Protein AF-T0SJV0-F1 (afdb_monomer_lite)

Sequence (95 aa):
MKTQTDSILSRVWETIKAPFLAFDKKVDGALVFFFKNYGKTRFMIAMSKKVQYLGIEKLWDKGPKAFIYFFLFYLIRDTILYIVIPILFAKATTS

Foldseek 3Di:
DPPPVVVVVVVVCVVVVVVVVVVCVVVVVQVVVCVVVVNDGPLLVVVVVVCVVQNPVVVCVVCVPSSVVNVVSVVVSCCCVPPVVVVVVVVVVVD

pLDDT: mean 81.68, std 8.72, range [52.16, 92.5]

Radius of gyration: 18.98 Å; chains: 1; bounding box: 55×27×42 Å

Secondary structure (DSSP, 8-state):
--TTHHHHHHHHHHHHHHHHHHHHHHTTTHHHHHHHTTS--HHHHHHHHHHHHHHHHHHHHH-HHHHHHHHHHHHHHHHIIIIIHHHHHHHHH--

Structure (mmCIF, N/CA/C/O backbone):
data_AF-T0SJV0-F1
#
_entry.id   AF-T0SJV0-F1
#
loop_
_atom_site.group_PDB
_atom_site.id
_atom_site.type_symbol
_atom_site.label_atom_id
_atom_site.label_alt_id
_atom_site.label_comp_id
_atom_site.label_asym_id
_atom_site.label_entity_id
_atom_site.label_seq_id
_atom_site.pdbx_PDB_ins_code
_atom_site.Cartn_x
_atom_site.Cartn_y
_atom_site.Cartn_z
_atom_site.occupancy
_atom_site.B_iso_or_equiv
_atom_site.auth_seq_id
_atom_site.auth_comp_id
_atom_site.auth_asym_id
_atom_site.auth_atom_id
_atom_site.pdbx_PDB_model_num
ATOM 1 N N . MET A 1 1 ? 33.336 -1.145 -23.745 1.00 52.16 1 MET A N 1
ATOM 2 C CA . MET A 1 1 ? 32.440 -0.055 -24.194 1.00 52.16 1 MET A CA 1
ATOM 3 C C . MET A 1 1 ? 31.142 -0.024 -23.357 1.00 52.16 1 MET A C 1
ATOM 5 O O . MET A 1 1 ? 30.060 -0.037 -23.917 1.00 52.16 1 MET A O 1
ATOM 9 N N . LYS A 1 2 ? 31.236 -0.025 -22.010 1.00 55.28 2 LYS A N 1
ATOM 10 C CA . LYS A 1 2 ? 30.086 -0.028 -21.062 1.00 55.28 2 LYS A CA 1
ATOM 11 C C . LYS A 1 2 ? 29.943 1.281 -20.261 1.00 55.28 2 LYS A C 1
ATOM 13 O O . LYS A 1 2 ? 28.916 1.528 -19.655 1.00 55.28 2 LYS A O 1
ATOM 18 N N . THR A 1 3 ? 30.947 2.152 -20.307 1.00 61.31 3 THR A N 1
ATOM 19 C CA . THR A 1 3 ? 31.092 3.318 -19.422 1.00 61.31 3 THR A CA 1
ATOM 20 C C . THR A 1 3 ? 30.178 4.505 -19.746 1.00 61.31 3 THR A C 1
ATOM 22 O O . THR A 1 3 ? 29.963 5.350 -18.884 1.00 61.31 3 THR A O 1
ATOM 25 N N . GLN A 1 4 ? 29.621 4.599 -20.958 1.00 59.88 4 GLN A N 1
ATOM 26 C CA . GLN A 1 4 ? 28.796 5.750 -21.352 1.00 59.88 4 GLN A CA 1
ATOM 27 C C . GLN A 1 4 ? 27.316 5.580 -20.966 1.00 59.88 4 GLN A C 1
ATOM 29 O O . GLN A 1 4 ? 26.701 6.532 -20.485 1.00 59.88 4 GLN A O 1
ATOM 34 N N . THR A 1 5 ? 26.765 4.369 -21.093 1.00 60.59 5 THR A N 1
ATOM 35 C CA . THR A 1 5 ? 25.359 4.056 -20.777 1.00 60.59 5 THR A CA 1
ATOM 36 C C . THR A 1 5 ? 25.065 4.168 -19.275 1.00 60.59 5 THR A C 1
ATOM 38 O O . THR A 1 5 ? 24.049 4.751 -18.894 1.00 60.59 5 THR A O 1
ATOM 41 N N . ASP A 1 6 ? 25.998 3.739 -18.418 1.00 61.62 6 ASP A N 1
ATOM 42 C CA . ASP A 1 6 ? 25.886 3.854 -16.953 1.00 61.62 6 ASP A CA 1
ATOM 43 C C . ASP A 1 6 ? 25.855 5.326 -16.479 1.00 61.62 6 ASP A C 1
ATOM 45 O O . ASP A 1 6 ? 25.203 5.676 -15.488 1.00 61.62 6 ASP A O 1
ATOM 49 N N . SER A 1 7 ? 26.506 6.228 -17.226 1.00 66.12 7 SER A N 1
ATOM 50 C CA . SER A 1 7 ? 26.546 7.668 -16.920 1.00 66.12 7 SER A CA 1
ATOM 51 C C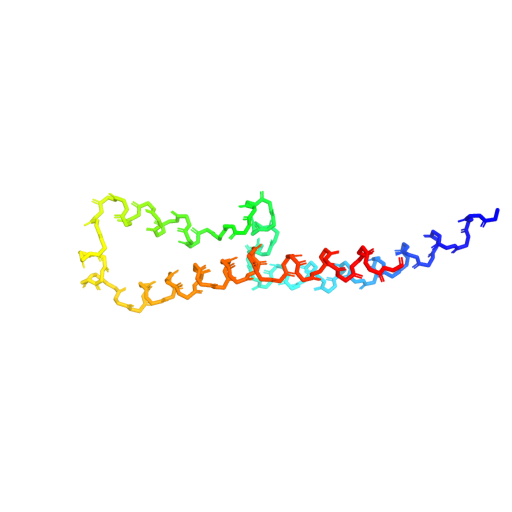 . SER A 1 7 ? 25.231 8.394 -17.231 1.00 66.12 7 SER A C 1
ATOM 53 O O . SER A 1 7 ? 24.875 9.361 -16.560 1.00 66.12 7 SER A O 1
ATOM 55 N N . ILE A 1 8 ? 24.482 7.924 -18.232 1.00 72.00 8 ILE A N 1
ATOM 56 C CA . ILE A 1 8 ? 23.196 8.516 -18.619 1.00 72.00 8 ILE A CA 1
ATOM 57 C C . ILE A 1 8 ? 22.109 8.034 -17.655 1.00 72.00 8 ILE A C 1
ATOM 59 O O . ILE A 1 8 ? 21.332 8.846 -17.154 1.00 72.00 8 ILE A O 1
ATOM 63 N N . LEU A 1 9 ? 22.103 6.739 -17.320 1.00 72.12 9 LEU A N 1
ATOM 64 C CA . LEU A 1 9 ? 21.156 6.152 -16.368 1.00 72.12 9 LEU A CA 1
ATOM 65 C C . LEU A 1 9 ? 21.263 6.783 -14.975 1.00 72.12 9 LEU A C 1
ATOM 67 O O . LEU A 1 9 ? 20.243 7.115 -14.378 1.00 72.12 9 LEU A O 1
ATOM 71 N N . SER A 1 10 ? 22.481 7.007 -14.476 1.00 72.94 10 SER A N 1
ATOM 72 C CA . SER A 1 10 ? 22.701 7.651 -13.172 1.00 72.94 10 SER A CA 1
ATOM 73 C C . SER A 1 10 ? 22.247 9.114 -13.147 1.00 72.94 10 SER A C 1
ATOM 75 O O . SER A 1 10 ? 21.627 9.544 -12.178 1.00 72.94 10 SER A O 1
ATOM 77 N N . ARG A 1 11 ? 22.467 9.877 -14.224 1.00 75.12 11 ARG A N 1
ATOM 78 C CA . ARG A 1 11 ? 21.986 11.267 -14.335 1.00 75.12 11 ARG A CA 1
ATOM 79 C C . ARG A 1 11 ? 20.465 11.354 -14.409 1.00 75.12 11 ARG A C 1
ATOM 81 O O . ARG A 1 11 ? 19.861 12.200 -13.750 1.00 75.12 11 ARG A O 1
ATOM 88 N N . VAL A 1 12 ? 19.842 10.468 -15.183 1.00 78.25 12 VAL A N 1
ATOM 89 C CA . VAL A 1 12 ? 18.381 10.361 -15.266 1.00 78.25 12 VAL A CA 1
ATOM 90 C C . VAL A 1 12 ? 17.804 9.947 -13.910 1.00 78.25 12 VAL A C 1
ATOM 92 O O . VAL A 1 12 ? 16.848 10.564 -13.446 1.00 78.25 12 VAL A O 1
ATOM 95 N N . TRP A 1 13 ? 18.422 8.980 -13.227 1.00 73.50 13 TRP A N 1
ATOM 96 C CA . TRP A 1 13 ? 18.009 8.548 -11.892 1.00 73.50 13 TRP A CA 1
ATOM 97 C C . TRP A 1 13 ? 18.074 9.680 -10.867 1.00 73.50 13 TRP A C 1
ATOM 99 O O . TRP A 1 13 ? 17.079 9.934 -10.197 1.00 73.50 13 TRP A O 1
ATOM 109 N N . GLU A 1 14 ? 19.186 10.413 -10.776 1.00 78.75 14 GLU A N 1
ATOM 110 C CA . GLU A 1 14 ? 19.308 11.536 -9.834 1.00 78.75 14 GLU A CA 1
ATOM 111 C C . GLU A 1 14 ? 18.317 12.673 -10.149 1.00 78.75 14 GLU A C 1
ATOM 113 O O . GLU A 1 14 ? 17.773 13.292 -9.233 1.00 78.75 14 GLU A O 1
ATOM 118 N N . THR A 1 15 ? 17.981 12.880 -11.427 1.00 79.94 15 THR A N 1
ATOM 119 C CA . THR A 1 15 ? 16.974 13.872 -11.844 1.00 79.94 15 THR A CA 1
ATOM 120 C C . THR A 1 15 ? 15.547 13.446 -11.484 1.00 79.94 15 THR A C 1
ATOM 122 O O . THR A 1 15 ? 14.738 14.285 -11.098 1.00 79.94 15 THR A O 1
ATOM 125 N N . ILE A 1 16 ? 15.223 12.152 -11.574 1.00 80.56 16 ILE A N 1
ATOM 126 C CA . ILE A 1 16 ? 13.889 11.604 -11.256 1.00 80.56 16 ILE A CA 1
ATOM 127 C C . ILE A 1 16 ? 13.717 11.368 -9.748 1.00 80.56 16 ILE A C 1
ATOM 129 O O . ILE A 1 16 ? 12.614 11.476 -9.209 1.00 80.56 16 ILE A O 1
ATOM 133 N N . LYS A 1 17 ? 14.803 11.091 -9.030 1.00 79.81 17 LYS A N 1
ATOM 134 C CA . LYS A 1 17 ? 14.795 10.790 -7.595 1.00 79.81 17 LYS A CA 1
ATOM 135 C C . LYS A 1 17 ? 14.314 11.966 -6.752 1.00 79.81 17 LYS A C 1
ATOM 137 O O . LYS A 1 17 ? 13.530 11.761 -5.831 1.00 79.81 17 LYS A O 1
ATOM 142 N N . ALA A 1 18 ? 14.731 13.191 -7.069 1.00 80.12 18 ALA A N 1
ATOM 143 C CA . ALA A 1 18 ? 14.293 14.389 -6.352 1.00 80.12 18 ALA A CA 1
ATOM 144 C C . ALA A 1 18 ? 12.765 14.636 -6.435 1.00 80.12 18 ALA A C 1
ATOM 146 O O . ALA A 1 18 ? 12.135 14.751 -5.378 1.00 80.12 18 ALA A O 1
ATOM 147 N N . PRO A 1 19 ? 12.124 14.664 -7.624 1.00 81.00 19 PRO A N 1
ATOM 148 C CA . PRO A 1 19 ? 10.673 14.798 -7.722 1.00 81.00 19 PRO A CA 1
ATOM 149 C C . PRO A 1 19 ? 9.939 13.575 -7.164 1.00 81.00 19 PRO A C 1
ATOM 151 O O . PRO A 1 19 ? 8.891 13.745 -6.544 1.00 81.00 19 PRO A O 1
ATOM 154 N N . PHE A 1 20 ? 10.495 12.365 -7.301 1.00 76.94 20 PHE A N 1
ATOM 155 C CA . PHE A 1 20 ? 9.921 11.158 -6.702 1.00 76.94 20 PHE A CA 1
ATOM 156 C C . PHE A 1 20 ? 9.894 11.227 -5.169 1.00 76.94 20 PHE A C 1
ATOM 158 O O . PHE A 1 20 ? 8.851 10.990 -4.570 1.00 76.94 20 PHE A O 1
ATOM 165 N N . LEU A 1 21 ? 10.999 11.612 -4.525 1.00 78.50 21 LEU A N 1
ATOM 166 C CA . LEU A 1 21 ? 11.071 11.769 -3.068 1.00 78.50 21 LEU A CA 1
ATOM 167 C C . LEU A 1 21 ? 10.178 12.908 -2.568 1.00 78.50 21 LEU A C 1
ATOM 169 O O . LEU A 1 21 ? 9.533 12.777 -1.529 1.00 78.50 21 LEU A O 1
ATOM 173 N N . ALA A 1 22 ? 10.104 14.019 -3.305 1.00 80.00 22 ALA A N 1
ATOM 174 C CA . ALA A 1 22 ? 9.196 15.115 -2.979 1.00 80.00 22 ALA A CA 1
ATOM 175 C C . ALA A 1 22 ? 7.723 14.689 -3.093 1.00 80.00 22 ALA A C 1
ATOM 177 O O . ALA A 1 22 ? 6.901 15.092 -2.270 1.00 80.00 22 ALA A O 1
ATOM 178 N N . PHE A 1 23 ? 7.391 13.860 -4.085 1.00 79.81 23 PHE A N 1
ATOM 179 C CA . PHE A 1 23 ? 6.059 13.292 -4.247 1.00 79.81 23 PHE A CA 1
ATOM 180 C C . PHE A 1 23 ? 5.736 12.270 -3.153 1.00 79.81 23 PHE A C 1
ATOM 182 O O . PHE A 1 23 ? 4.701 12.398 -2.508 1.00 79.81 23 PHE A O 1
ATOM 189 N N . ASP A 1 24 ? 6.630 11.316 -2.877 1.00 76.56 24 ASP A N 1
ATOM 190 C CA . ASP A 1 24 ? 6.462 10.319 -1.813 1.00 76.56 24 ASP A CA 1
ATOM 191 C C . ASP A 1 24 ? 6.277 10.996 -0.446 1.00 76.56 24 ASP A C 1
ATOM 193 O O . ASP A 1 24 ? 5.382 10.630 0.312 1.00 76.56 24 ASP A O 1
ATOM 197 N N . LYS A 1 25 ? 7.017 12.081 -0.179 1.00 81.25 25 LYS A N 1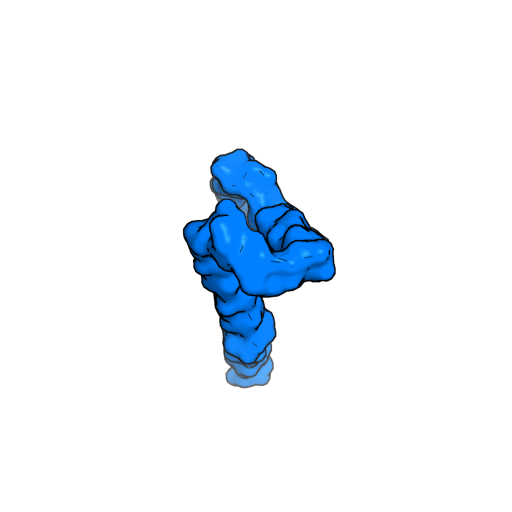
ATOM 198 C CA . LYS A 1 25 ? 6.833 12.907 1.022 1.00 81.25 25 LYS A CA 1
ATOM 199 C C . LYS A 1 25 ? 5.465 13.601 1.075 1.00 81.25 25 LYS A C 1
ATOM 201 O O . LYS A 1 25 ? 4.922 13.750 2.162 1.00 81.25 25 LYS A O 1
ATOM 206 N N . LYS A 1 26 ? 4.895 14.015 -0.065 1.00 79.25 26 LYS A N 1
ATOM 207 C CA . LYS A 1 26 ? 3.535 14.592 -0.136 1.00 79.25 26 LYS A CA 1
ATOM 208 C C . LYS A 1 26 ? 2.433 13.560 0.105 1.00 79.25 26 LYS A C 1
ATOM 210 O O . LYS A 1 26 ? 1.341 13.944 0.506 1.00 79.25 26 LYS A O 1
ATOM 215 N N . VAL A 1 27 ? 2.706 12.281 -0.143 1.00 75.06 27 VAL A N 1
ATOM 216 C CA . VAL A 1 27 ? 1.778 11.172 0.126 1.00 75.06 27 VAL A CA 1
ATOM 217 C C . VAL A 1 27 ? 2.171 10.384 1.380 1.00 75.06 27 VAL A C 1
ATOM 219 O O . VAL A 1 27 ? 1.896 9.191 1.464 1.00 75.06 27 VAL A O 1
ATOM 222 N N . ASP A 1 28 ? 2.829 11.025 2.353 1.00 78.44 28 ASP A N 1
ATOM 223 C CA . ASP A 1 28 ? 3.223 10.444 3.650 1.00 78.44 28 ASP A CA 1
ATOM 224 C C . ASP A 1 28 ? 4.037 9.134 3.561 1.00 78.44 28 ASP A C 1
ATOM 226 O O . ASP A 1 28 ? 3.930 8.238 4.406 1.00 78.44 28 ASP A O 1
ATOM 230 N N . GLY A 1 29 ? 4.850 8.980 2.515 1.00 76.19 29 GLY A N 1
ATOM 231 C CA . GLY A 1 29 ? 5.614 7.757 2.267 1.00 76.19 29 GLY A CA 1
ATOM 232 C C . GLY A 1 29 ? 4.744 6.567 1.856 1.00 76.19 29 GLY A C 1
ATOM 233 O O . GLY A 1 29 ? 5.161 5.411 1.994 1.00 76.19 29 GLY A O 1
ATOM 234 N N . ALA A 1 30 ? 3.503 6.810 1.418 1.00 74.25 30 ALA A N 1
ATOM 235 C CA . ALA A 1 30 ? 2.551 5.758 1.087 1.00 74.25 30 ALA A CA 1
ATOM 236 C C . ALA A 1 30 ? 3.013 4.906 -0.097 1.00 74.25 30 ALA A C 1
ATOM 238 O O . ALA A 1 30 ? 2.723 3.710 -0.099 1.00 74.25 30 ALA A O 1
ATOM 239 N N . LEU A 1 31 ? 3.749 5.470 -1.062 1.00 73.38 31 LEU A N 1
ATOM 240 C CA . LEU A 1 31 ? 4.263 4.704 -2.197 1.00 73.38 31 LEU A CA 1
ATOM 241 C C . LEU A 1 31 ? 5.401 3.789 -1.765 1.00 73.38 31 LEU A C 1
ATOM 243 O O . LEU A 1 31 ? 5.335 2.586 -2.009 1.00 73.38 31 LEU A O 1
ATOM 247 N N . VAL A 1 32 ? 6.412 4.321 -1.072 1.00 79.12 32 VAL A N 1
ATOM 248 C CA . VAL A 1 32 ? 7.514 3.497 -0.548 1.00 79.12 32 VAL A CA 1
ATOM 249 C C . VAL A 1 32 ? 6.976 2.400 0.369 1.00 79.12 32 VAL A C 1
ATOM 251 O O . VAL A 1 32 ? 7.388 1.243 0.270 1.00 79.12 32 VAL A O 1
ATOM 254 N N . PHE A 1 33 ? 6.003 2.727 1.223 1.00 80.38 33 PHE A N 1
ATOM 255 C CA . PHE A 1 33 ? 5.338 1.740 2.064 1.00 80.38 33 PHE A CA 1
ATOM 256 C C . PHE A 1 33 ? 4.585 0.688 1.238 1.00 80.38 33 PHE A C 1
ATOM 258 O O . PHE A 1 33 ? 4.686 -0.498 1.548 1.00 80.38 33 PHE A O 1
ATOM 265 N N . PHE A 1 34 ? 3.863 1.091 0.191 1.00 81.50 34 PHE A N 1
ATOM 266 C CA . PHE A 1 34 ? 3.124 0.191 -0.694 1.00 81.50 34 PHE A CA 1
ATOM 267 C C . PHE A 1 34 ? 4.056 -0.800 -1.393 1.00 81.50 34 PHE A C 1
ATOM 269 O O . PHE A 1 34 ? 3.810 -2.002 -1.322 1.00 81.50 34 PHE A O 1
ATOM 276 N N . PHE A 1 35 ? 5.160 -0.337 -1.987 1.00 79.75 35 PHE A N 1
ATOM 277 C CA . PHE A 1 35 ? 6.143 -1.220 -2.625 1.00 79.75 35 PHE A CA 1
ATOM 278 C C . PHE A 1 35 ? 6.821 -2.148 -1.614 1.00 79.75 35 PHE A C 1
ATOM 280 O O . PHE A 1 35 ? 6.884 -3.355 -1.837 1.00 79.75 35 PHE A O 1
ATOM 287 N N . LYS A 1 36 ? 7.248 -1.618 -0.459 1.00 83.94 36 LYS A N 1
ATOM 288 C CA . LYS A 1 36 ? 7.876 -2.418 0.607 1.00 83.94 36 LYS A CA 1
ATOM 289 C C . LYS A 1 36 ? 6.947 -3.504 1.163 1.00 83.94 36 LYS A C 1
ATOM 291 O O . LYS A 1 36 ? 7.419 -4.547 1.598 1.00 83.94 36 LYS A O 1
ATOM 296 N N . ASN A 1 37 ? 5.637 -3.264 1.160 1.00 83.69 37 ASN A N 1
ATOM 297 C CA . ASN A 1 37 ? 4.631 -4.198 1.666 1.00 83.69 37 ASN A CA 1
ATOM 298 C C . ASN A 1 37 ? 3.866 -4.917 0.542 1.00 83.69 37 ASN A C 1
ATOM 300 O O . ASN A 1 37 ? 2.742 -5.361 0.775 1.00 83.69 37 ASN A O 1
ATOM 304 N N . TYR A 1 38 ? 4.450 -5.042 -0.658 1.00 79.00 38 TYR A N 1
ATOM 305 C CA . TYR A 1 38 ? 3.881 -5.798 -1.784 1.00 79.00 38 TYR A CA 1
ATOM 306 C C . TYR A 1 38 ? 2.451 -5.377 -2.158 1.00 79.00 38 TYR A C 1
ATOM 308 O O . TYR A 1 38 ? 1.544 -6.195 -2.297 1.00 79.00 38 TYR A O 1
ATOM 316 N N . GLY A 1 39 ? 2.225 -4.074 -2.271 1.00 77.81 39 GLY A N 1
ATOM 317 C CA . GLY A 1 39 ? 0.935 -3.516 -2.654 1.00 77.81 39 GLY A CA 1
ATOM 318 C C . GLY A 1 39 ? -0.061 -3.348 -1.506 1.00 77.81 39 GLY A C 1
ATOM 319 O O . GLY A 1 39 ? -1.258 -3.174 -1.736 1.00 77.81 39 GLY A O 1
ATOM 320 N N . LYS A 1 40 ? 0.398 -3.396 -0.248 1.00 83.06 40 LYS A N 1
ATOM 321 C CA . LYS A 1 40 ? -0.452 -3.140 0.924 1.00 83.06 40 LYS A CA 1
ATOM 322 C C . LYS A 1 40 ? -0.243 -1.724 1.455 1.00 83.06 40 LYS A C 1
ATOM 324 O O . LYS A 1 40 ? 0.860 -1.358 1.851 1.00 83.06 40 LYS A O 1
ATOM 329 N N . THR A 1 41 ? -1.313 -0.931 1.524 1.00 86.44 41 THR A N 1
ATOM 330 C CA . THR A 1 41 ? -1.288 0.385 2.187 1.00 86.44 41 THR A CA 1
ATOM 331 C C . THR A 1 41 ? -1.546 0.250 3.690 1.00 86.44 41 THR A C 1
ATOM 333 O O . THR A 1 41 ? -2.171 -0.711 4.145 1.00 86.44 41 THR A O 1
ATOM 336 N N . ARG A 1 42 ? -1.107 1.235 4.490 1.00 85.12 42 ARG A N 1
ATOM 337 C CA . ARG A 1 42 ? -1.389 1.281 5.942 1.00 85.12 42 ARG A CA 1
ATOM 338 C C . ARG A 1 42 ? -2.890 1.269 6.233 1.00 85.12 42 ARG A C 1
ATOM 340 O O . ARG A 1 42 ? -3.334 0.563 7.135 1.00 85.12 42 ARG A O 1
ATOM 347 N N . PHE A 1 43 ? -3.655 2.007 5.430 1.00 86.00 43 PHE A N 1
ATOM 348 C CA . PHE A 1 43 ? -5.113 2.018 5.476 1.00 86.00 43 PHE A CA 1
ATOM 349 C C . PHE A 1 43 ? -5.690 0.621 5.247 1.00 86.00 43 PHE A C 1
ATOM 351 O O . PHE A 1 43 ? -6.498 0.157 6.049 1.00 86.00 43 PHE A O 1
ATOM 358 N N . MET A 1 44 ? -5.220 -0.078 4.208 1.00 87.25 44 MET A N 1
ATOM 359 C CA . MET A 1 44 ? -5.673 -1.430 3.905 1.00 87.25 44 MET A CA 1
ATOM 360 C C . MET A 1 44 ? -5.379 -2.377 5.068 1.00 87.25 44 MET A C 1
ATOM 362 O O . MET A 1 44 ? -6.276 -3.075 5.508 1.00 87.25 44 MET A O 1
ATOM 366 N N . ILE A 1 45 ? -4.172 -2.338 5.639 1.00 88.25 45 ILE A N 1
ATOM 367 C CA . ILE A 1 45 ? -3.801 -3.179 6.790 1.00 88.25 45 ILE A CA 1
ATOM 368 C C . ILE A 1 45 ? -4.703 -2.901 8.000 1.00 88.25 45 ILE A C 1
ATOM 370 O O . ILE A 1 45 ? -5.206 -3.837 8.625 1.00 88.25 45 ILE A O 1
ATOM 374 N N . ALA A 1 46 ? -4.913 -1.628 8.341 1.00 88.62 46 ALA A N 1
ATOM 375 C CA . ALA A 1 46 ? -5.768 -1.244 9.461 1.00 88.62 46 ALA A CA 1
ATOM 376 C C . ALA A 1 46 ? -7.220 -1.685 9.234 1.00 88.62 46 ALA A C 1
ATOM 378 O O . ALA A 1 46 ? -7.864 -2.186 10.158 1.00 88.62 46 ALA A O 1
ATOM 379 N N . MET A 1 47 ? -7.720 -1.551 8.004 1.00 87.94 47 MET A N 1
ATOM 380 C CA . MET A 1 47 ? -9.063 -1.990 7.666 1.00 87.94 47 MET A CA 1
ATOM 381 C C . MET A 1 47 ? -9.216 -3.500 7.618 1.00 87.94 47 MET A C 1
ATOM 383 O O . MET A 1 47 ? -10.185 -3.998 8.177 1.00 87.94 47 MET A O 1
ATOM 387 N N . SER A 1 48 ? -8.268 -4.247 7.057 1.00 88.38 48 SER A N 1
ATOM 388 C CA . SER A 1 48 ? -8.314 -5.711 7.055 1.00 88.38 48 SER A CA 1
ATOM 389 C C . SER A 1 48 ? -8.400 -6.257 8.482 1.00 88.38 48 SER A C 1
ATOM 391 O O . SER A 1 48 ? -9.192 -7.157 8.741 1.00 88.38 48 SER A O 1
ATOM 393 N N . LYS A 1 49 ? -7.667 -5.661 9.436 1.00 90.25 49 LYS A N 1
ATOM 394 C CA . LYS A 1 49 ? -7.773 -6.020 10.862 1.00 90.25 49 LYS A CA 1
ATOM 395 C C . LYS A 1 49 ? -9.157 -5.713 11.440 1.00 90.25 49 LYS A C 1
ATOM 397 O O . LYS A 1 49 ? -9.710 -6.520 12.179 1.00 90.25 49 LYS A O 1
ATOM 402 N N . LYS A 1 50 ? -9.740 -4.562 11.093 1.00 88.62 50 LYS A N 1
ATOM 403 C CA . LYS A 1 50 ? -11.100 -4.197 11.521 1.00 88.62 50 LYS A CA 1
ATOM 404 C C . LYS A 1 50 ? -12.169 -5.105 10.909 1.00 88.62 50 LYS A C 1
ATOM 406 O O . LYS A 1 50 ? -13.088 -5.471 11.629 1.00 88.62 50 LYS A O 1
ATOM 411 N N . VAL A 1 51 ? -12.034 -5.497 9.639 1.00 89.12 51 VAL A N 1
ATOM 412 C CA . VAL A 1 51 ? -12.911 -6.480 8.975 1.00 89.12 51 VAL A CA 1
ATOM 413 C C . VAL A 1 51 ? -12.845 -7.818 9.705 1.00 89.12 51 VAL A C 1
ATOM 415 O O . VAL A 1 51 ? -13.882 -8.398 9.994 1.00 89.12 51 VAL A O 1
ATOM 418 N N . GLN A 1 52 ? -11.642 -8.295 10.035 1.00 89.06 52 GLN A N 1
ATOM 419 C CA . GLN A 1 52 ? -11.461 -9.570 10.737 1.00 89.06 52 GLN A CA 1
ATOM 420 C C . GLN A 1 52 ? -12.090 -9.566 12.133 1.00 89.06 52 GLN A C 1
ATOM 422 O O . GLN A 1 52 ? -12.640 -10.575 12.554 1.00 89.06 52 GLN A O 1
ATOM 427 N N . TYR A 1 53 ? -12.020 -8.438 12.842 1.00 90.69 53 TYR A N 1
ATOM 428 C CA . TYR A 1 53 ? -12.560 -8.328 14.195 1.00 90.69 53 TYR A CA 1
ATOM 429 C C . TYR A 1 53 ? -14.074 -8.058 14.235 1.00 90.69 53 TYR A C 1
ATOM 431 O O . TYR A 1 53 ? -14.780 -8.621 15.064 1.00 90.69 53 TYR A O 1
ATOM 439 N N . LEU A 1 54 ? -14.584 -7.175 13.368 1.00 87.06 54 LEU A N 1
ATOM 440 C CA . LEU A 1 54 ? -15.984 -6.726 13.393 1.00 87.06 54 LEU A CA 1
ATOM 441 C C . LEU A 1 54 ? -16.892 -7.492 12.422 1.00 87.06 54 LEU A C 1
ATOM 443 O O . LEU A 1 54 ? -18.107 -7.477 12.602 1.00 87.06 54 LEU A O 1
ATOM 447 N N . GLY A 1 55 ? -16.330 -8.137 11.402 1.00 86.81 55 GLY A N 1
ATOM 448 C CA . GLY A 1 55 ? -17.071 -8.606 10.234 1.00 86.81 55 GLY A CA 1
ATOM 449 C C . GLY A 1 55 ? -17.318 -7.490 9.212 1.00 86.81 55 GLY A C 1
ATOM 450 O O . GLY A 1 55 ? -17.128 -6.303 9.488 1.00 86.81 55 GLY A O 1
ATOM 451 N N . ILE A 1 56 ? -17.727 -7.880 8.002 1.00 85.56 56 ILE A N 1
ATOM 452 C CA . ILE A 1 56 ? -17.997 -6.956 6.885 1.00 85.56 56 ILE A CA 1
ATOM 453 C C . ILE A 1 56 ? -19.232 -6.088 7.172 1.00 85.56 56 ILE A C 1
ATOM 455 O O . ILE A 1 56 ? -19.213 -4.886 6.920 1.00 85.56 56 ILE A O 1
ATOM 459 N N . GLU A 1 57 ? -20.267 -6.681 7.762 1.00 85.62 57 GLU A N 1
ATOM 460 C CA . GLU A 1 57 ? -21.561 -6.041 8.033 1.00 85.62 57 GLU A CA 1
ATOM 461 C C . GLU A 1 57 ? -21.426 -4.892 9.037 1.00 85.62 57 GLU A C 1
ATOM 463 O O . GLU A 1 57 ? -21.665 -3.732 8.715 1.00 85.62 57 GLU A O 1
ATOM 468 N N . LYS A 1 58 ? -20.889 -5.176 10.229 1.00 84.75 58 LYS A N 1
ATOM 469 C CA . LYS A 1 58 ? -20.696 -4.153 11.271 1.00 84.75 58 LYS A CA 1
ATOM 470 C C . LYS A 1 58 ? -19.679 -3.088 10.873 1.00 84.75 58 LYS A C 1
ATOM 472 O O . LYS A 1 58 ? -19.620 -2.016 11.477 1.00 84.75 58 LYS A O 1
ATOM 477 N N . LEU A 1 59 ? -18.819 -3.396 9.905 1.00 82.81 59 LEU A N 1
ATOM 478 C CA . LEU A 1 59 ? -17.891 -2.424 9.367 1.00 82.81 59 LEU A CA 1
ATOM 479 C C . LEU A 1 59 ? -18.577 -1.448 8.409 1.00 82.81 59 LEU A C 1
ATOM 481 O O . LEU A 1 59 ? -18.289 -0.249 8.469 1.00 82.81 59 LEU A O 1
ATOM 485 N N . TRP A 1 60 ? -19.468 -1.956 7.557 1.00 84.25 60 TRP A N 1
ATOM 486 C CA . TRP A 1 60 ? -20.330 -1.134 6.718 1.00 84.25 60 TRP A CA 1
ATOM 487 C C . TRP A 1 60 ? -21.140 -0.159 7.575 1.00 84.25 60 TRP A C 1
ATOM 489 O O . TRP A 1 60 ? -21.092 1.045 7.326 1.00 84.25 60 TRP A O 1
ATOM 499 N N . ASP A 1 61 ? -21.740 -0.649 8.662 1.00 87.38 61 ASP A N 1
ATOM 500 C CA . ASP A 1 61 ? -22.562 0.163 9.568 1.00 87.38 61 ASP A CA 1
ATOM 501 C C . ASP A 1 61 ? -21.782 1.292 10.260 1.00 87.38 61 ASP A C 1
ATOM 503 O O . ASP A 1 61 ? -22.321 2.364 10.529 1.00 87.38 61 A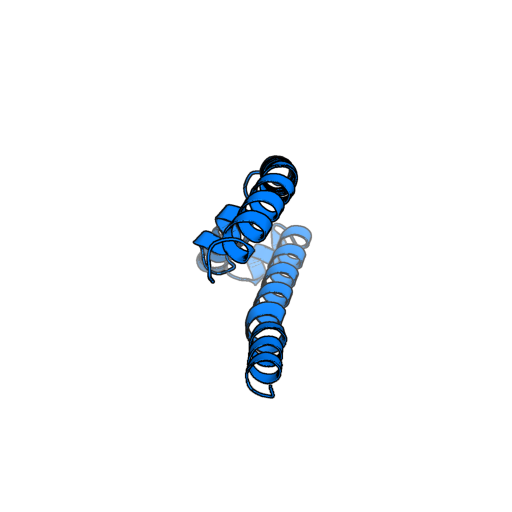SP A O 1
ATOM 507 N N . LYS A 1 62 ? -20.487 1.089 10.538 1.00 82.06 62 LYS A N 1
ATOM 508 C CA . LYS A 1 62 ? -19.638 2.111 11.176 1.00 82.06 62 LYS A CA 1
ATOM 509 C C . LYS A 1 62 ? -19.095 3.157 10.210 1.00 82.06 62 LYS A C 1
ATOM 511 O O . LYS A 1 62 ? -18.652 4.217 10.652 1.00 82.06 62 LYS A O 1
ATOM 516 N N . GLY A 1 63 ? -19.033 2.858 8.917 1.00 84.06 63 GLY A N 1
ATOM 517 C CA . GLY A 1 63 ? -18.316 3.708 7.976 1.00 84.06 63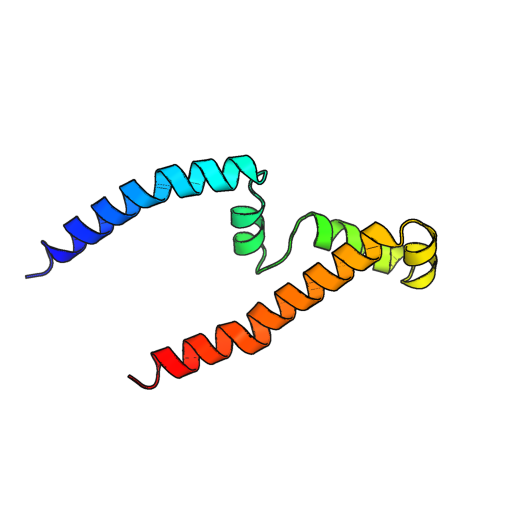 GLY A CA 1
ATOM 518 C C . GLY A 1 63 ? -18.422 3.234 6.533 1.00 84.06 63 GLY A C 1
ATOM 519 O O . GLY A 1 63 ? -17.421 2.756 5.994 1.00 84.06 63 GLY A O 1
ATOM 520 N N . PRO A 1 64 ? -19.565 3.453 5.860 1.00 87.06 64 PRO A N 1
ATOM 521 C CA . PRO A 1 64 ? -19.775 2.988 4.490 1.00 87.06 64 PRO A CA 1
ATOM 522 C C . PRO A 1 64 ? -18.798 3.649 3.509 1.00 87.06 64 PRO A C 1
ATOM 524 O O . PRO A 1 64 ? -18.276 3.000 2.609 1.00 87.06 64 PRO A O 1
ATOM 527 N N . LYS A 1 65 ? -18.438 4.922 3.734 1.00 86.81 65 LYS A N 1
ATOM 528 C CA . LYS A 1 65 ? -17.415 5.615 2.932 1.00 86.81 65 LYS A CA 1
ATOM 529 C C . LYS A 1 65 ? -16.045 4.938 3.044 1.00 86.81 65 LYS A C 1
ATOM 531 O O . LYS A 1 65 ? -15.414 4.657 2.032 1.00 86.81 65 LYS A O 1
ATOM 536 N N . ALA A 1 66 ? -15.593 4.641 4.265 1.00 83.38 66 ALA A N 1
ATOM 537 C CA . ALA A 1 66 ? -14.311 3.972 4.495 1.00 83.38 66 ALA A CA 1
ATOM 538 C C . ALA A 1 66 ? -14.312 2.540 3.939 1.00 83.38 66 ALA A C 1
ATOM 540 O O . ALA A 1 66 ? -13.301 2.092 3.403 1.00 83.38 66 ALA A O 1
ATOM 541 N N . PHE A 1 67 ? -15.450 1.851 4.013 1.00 87.44 67 PHE A N 1
ATOM 542 C CA . PHE A 1 67 ? -15.629 0.544 3.396 1.00 87.44 67 PHE A CA 1
ATOM 543 C C . PHE A 1 67 ? -15.508 0.600 1.868 1.00 87.44 67 PHE A C 1
ATOM 545 O O . PHE A 1 67 ? -14.768 -0.192 1.292 1.00 87.44 67 PHE A O 1
ATOM 552 N N . ILE A 1 68 ? -16.159 1.564 1.208 1.00 88.75 68 ILE A N 1
ATOM 553 C CA . ILE A 1 68 ? -16.058 1.738 -0.249 1.00 88.75 68 ILE A CA 1
ATOM 554 C C . ILE A 1 68 ? -14.612 2.033 -0.653 1.00 88.75 68 ILE A C 1
ATOM 556 O O . ILE A 1 68 ? -14.099 1.403 -1.574 1.00 88.75 68 ILE A O 1
ATOM 560 N N . TYR A 1 69 ? -13.914 2.925 0.061 1.00 86.19 69 TYR A N 1
ATOM 561 C CA . TYR A 1 69 ? -12.492 3.167 -0.203 1.00 86.19 69 TYR A CA 1
ATOM 562 C C . TYR A 1 69 ? -11.655 1.902 -0.011 1.00 86.19 69 TYR A C 1
ATOM 564 O O . TYR A 1 69 ? -10.796 1.608 -0.835 1.00 86.19 69 TYR A O 1
ATOM 572 N N . PHE A 1 70 ? -11.913 1.125 1.040 1.00 86.31 70 PHE A N 1
ATOM 573 C CA . PHE A 1 70 ? -11.240 -0.150 1.275 1.00 86.31 70 PHE A CA 1
ATOM 574 C C . PHE A 1 70 ? -11.465 -1.144 0.133 1.00 86.31 70 PHE A C 1
ATOM 576 O O . PHE A 1 70 ? -10.503 -1.745 -0.346 1.00 86.31 70 PHE A O 1
ATOM 583 N N . PHE A 1 71 ? -12.700 -1.256 -0.350 1.00 88.25 71 PHE A N 1
ATOM 584 C CA . PHE A 1 71 ? -13.053 -2.111 -1.475 1.00 88.25 71 PHE A CA 1
ATOM 585 C C . PHE A 1 71 ? -12.377 -1.656 -2.778 1.00 88.25 71 PHE A C 1
ATOM 587 O O . PHE A 1 71 ? -11.742 -2.461 -3.456 1.00 88.25 71 PHE A O 1
ATOM 594 N N . LEU A 1 72 ? -12.417 -0.355 -3.087 1.00 87.88 72 LEU A N 1
ATOM 595 C CA . LEU A 1 72 ? -11.738 0.225 -4.252 1.00 87.88 72 LEU A CA 1
ATOM 596 C C . LEU A 1 72 ? -10.222 0.003 -4.204 1.00 87.88 72 LEU A C 1
ATOM 598 O O . LEU A 1 72 ? -9.616 -0.336 -5.217 1.00 87.88 72 LEU A O 1
ATOM 602 N N . PHE A 1 73 ? -9.602 0.137 -3.029 1.00 85.44 73 PHE A N 1
ATOM 603 C CA . PHE A 1 73 ? -8.176 -0.149 -2.857 1.00 85.44 73 PHE A CA 1
ATOM 604 C C . PHE A 1 73 ? -7.838 -1.618 -3.141 1.00 85.44 73 PHE A C 1
ATOM 606 O O . PHE A 1 73 ? -6.820 -1.890 -3.778 1.00 85.44 73 PHE A O 1
ATOM 613 N N . TYR A 1 74 ? -8.678 -2.559 -2.699 1.00 85.44 74 TYR A N 1
ATOM 614 C CA . TYR A 1 74 ? -8.520 -3.977 -3.031 1.00 85.44 74 TYR A CA 1
ATOM 615 C C . TYR A 1 74 ? -8.674 -4.225 -4.533 1.00 85.44 74 TYR A C 1
ATOM 617 O O . TYR A 1 74 ? -7.840 -4.916 -5.110 1.00 85.44 74 TYR A O 1
ATOM 625 N N . LEU A 1 75 ? -9.664 -3.598 -5.174 1.00 89.31 75 LEU A N 1
ATOM 626 C CA . LEU A 1 75 ? -9.897 -3.732 -6.611 1.00 89.31 75 LEU A CA 1
ATOM 627 C C . LEU A 1 75 ? -8.703 -3.234 -7.435 1.00 89.31 75 LEU A C 1
ATOM 629 O O . LEU A 1 75 ? -8.253 -3.922 -8.349 1.00 89.31 75 LEU A O 1
ATOM 633 N N . ILE A 1 76 ? -8.153 -2.065 -7.095 1.00 87.31 76 ILE A N 1
ATOM 634 C CA . ILE A 1 76 ? -6.967 -1.517 -7.767 1.00 87.31 76 ILE A CA 1
ATOM 635 C C . ILE A 1 76 ? -5.770 -2.449 -7.571 1.00 87.31 76 ILE A C 1
ATOM 637 O O . ILE A 1 76 ? -5.062 -2.748 -8.531 1.00 87.31 76 ILE A O 1
ATOM 641 N N . ARG A 1 77 ? -5.540 -2.937 -6.346 1.00 86.50 77 ARG A N 1
ATOM 642 C CA . ARG A 1 77 ? -4.424 -3.845 -6.060 1.00 86.50 77 ARG A CA 1
ATOM 643 C C . ARG A 1 77 ? -4.549 -5.154 -6.836 1.00 86.50 77 ARG A C 1
ATOM 645 O O . ARG A 1 77 ? -3.565 -5.579 -7.432 1.00 86.50 77 ARG A O 1
ATOM 652 N N . ASP A 1 78 ? -5.733 -5.754 -6.878 1.00 88.44 78 ASP A N 1
ATOM 653 C CA . ASP A 1 78 ? -5.966 -6.983 -7.638 1.00 88.44 78 ASP A CA 1
ATOM 654 C C . ASP A 1 78 ? -5.862 -6.729 -9.154 1.00 88.44 78 ASP A C 1
ATOM 656 O O . ASP A 1 78 ? -5.266 -7.528 -9.870 1.00 88.44 78 ASP A O 1
ATOM 660 N N . THR A 1 79 ? -6.299 -5.567 -9.645 1.00 89.75 79 THR A N 1
ATOM 661 C CA . THR A 1 79 ? -6.094 -5.157 -11.048 1.00 89.75 79 THR A CA 1
ATOM 662 C C . THR A 1 79 ? -4.606 -5.043 -11.388 1.00 89.75 79 THR A C 1
ATOM 664 O O . THR A 1 79 ? -4.156 -5.547 -12.416 1.00 89.75 79 THR A O 1
ATOM 667 N N . ILE A 1 80 ? -3.807 -4.413 -10.523 1.00 87.62 80 ILE A N 1
ATOM 668 C CA . ILE A 1 80 ? -2.360 -4.308 -10.735 1.00 87.62 80 ILE A CA 1
ATOM 669 C C . ILE A 1 80 ? -1.725 -5.704 -10.735 1.00 87.62 80 ILE A C 1
ATOM 671 O O . ILE A 1 80 ? -0.974 -6.033 -11.652 1.00 87.62 80 ILE A O 1
ATOM 675 N N . LEU A 1 81 ? -2.041 -6.529 -9.735 1.00 85.81 81 LEU A N 1
ATOM 676 C CA . LEU A 1 81 ? -1.408 -7.834 -9.551 1.00 85.81 81 LEU A CA 1
ATOM 677 C C . LEU A 1 81 ? -1.782 -8.853 -10.631 1.00 85.81 81 LEU A C 1
ATOM 679 O O . LEU A 1 81 ? -0.908 -9.583 -11.089 1.00 85.81 81 LEU A O 1
ATOM 683 N N . TYR A 1 82 ? -3.051 -8.909 -11.032 1.00 88.44 82 TYR A N 1
ATOM 684 C CA . TYR A 1 82 ? -3.564 -9.972 -11.901 1.00 88.44 82 TYR A CA 1
ATOM 685 C C . TYR A 1 82 ? -3.766 -9.551 -13.355 1.00 88.44 82 TYR A C 1
ATOM 687 O O . TYR A 1 82 ? -3.875 -10.418 -14.215 1.00 88.44 82 TYR A O 1
ATOM 695 N N . ILE A 1 83 ? -3.803 -8.251 -13.658 1.00 90.62 83 ILE A N 1
ATOM 696 C CA . ILE A 1 83 ? -3.976 -7.762 -15.033 1.00 90.62 83 ILE A CA 1
ATOM 697 C C . ILE A 1 83 ? -2.709 -7.046 -15.496 1.00 90.62 83 ILE A C 1
ATOM 699 O O . ILE A 1 83 ? -2.082 -7.466 -16.467 1.00 90.62 83 ILE A O 1
ATOM 703 N N . VAL A 1 84 ? -2.290 -5.991 -14.788 1.00 89.31 84 VAL A N 1
ATOM 704 C CA . VAL A 1 84 ? -1.174 -5.142 -15.242 1.00 89.31 84 VAL A CA 1
ATOM 705 C C . VAL A 1 84 ? 0.143 -5.914 -15.260 1.00 89.31 84 VAL A C 1
ATOM 707 O O . VAL A 1 84 ? 0.836 -5.902 -16.275 1.00 89.31 84 VAL A O 1
ATOM 710 N N . ILE A 1 85 ? 0.484 -6.607 -14.170 1.00 88.44 85 ILE A N 1
ATOM 711 C CA . ILE A 1 85 ? 1.743 -7.356 -14.080 1.00 88.44 85 ILE A CA 1
ATOM 712 C C . ILE A 1 85 ? 1.839 -8.439 -15.176 1.00 88.44 85 ILE A C 1
ATOM 714 O O . ILE A 1 85 ? 2.835 -8.427 -15.902 1.00 88.44 85 ILE A O 1
ATOM 718 N N . PRO A 1 86 ? 0.841 -9.323 -15.384 1.00 89.00 86 PRO A N 1
ATOM 719 C CA . PRO A 1 86 ? 0.898 -10.313 -16.461 1.00 89.00 86 PRO A CA 1
ATOM 720 C C . PRO A 1 86 ? 1.032 -9.710 -17.860 1.00 89.00 86 PRO A C 1
ATOM 722 O O . PRO A 1 86 ? 1.815 -10.216 -18.660 1.00 89.00 86 PRO A O 1
ATOM 725 N N . ILE A 1 87 ? 0.334 -8.606 -18.152 1.00 92.50 87 ILE A N 1
ATOM 726 C CA . ILE A 1 87 ? 0.466 -7.909 -19.441 1.00 92.50 87 ILE A CA 1
ATOM 727 C C . ILE A 1 87 ? 1.891 -7.380 -19.627 1.00 92.50 87 ILE A C 1
ATOM 729 O O . ILE A 1 87 ? 2.461 -7.517 -20.709 1.00 92.50 87 ILE A O 1
ATOM 733 N N . LEU A 1 88 ? 2.487 -6.791 -18.586 1.00 90.19 88 LEU A N 1
ATOM 734 C CA . LEU A 1 88 ? 3.865 -6.302 -18.645 1.00 90.19 88 LEU A CA 1
ATOM 735 C C . LEU A 1 88 ? 4.857 -7.440 -18.908 1.00 90.19 88 LEU A C 1
ATOM 737 O O . LEU A 1 88 ? 5.724 -7.287 -19.767 1.00 90.19 88 LEU A O 1
ATOM 741 N N . PHE A 1 89 ? 4.702 -8.582 -18.232 1.00 91.25 89 PHE A N 1
ATOM 742 C CA . PHE A 1 89 ? 5.532 -9.763 -18.482 1.00 91.25 89 PHE A CA 1
ATOM 743 C C . PHE A 1 89 ? 5.349 -10.304 -19.902 1.00 91.25 89 PHE A C 1
ATOM 745 O O . PHE A 1 89 ? 6.338 -10.510 -20.598 1.00 91.25 89 PHE A O 1
ATOM 752 N N . ALA A 1 90 ? 4.108 -10.453 -20.372 1.00 90.31 90 ALA A N 1
ATOM 753 C CA . ALA A 1 90 ? 3.829 -10.922 -21.727 1.00 90.31 90 ALA A CA 1
ATOM 754 C C . ALA A 1 90 ? 4.493 -10.026 -22.787 1.00 90.31 90 ALA A C 1
ATOM 756 O O . ALA A 1 90 ? 5.140 -10.523 -23.708 1.00 90.31 90 ALA A O 1
ATOM 757 N N . LYS A 1 91 ? 4.405 -8.699 -22.630 1.00 91.25 91 LYS A N 1
ATOM 758 C CA . LYS A 1 91 ? 5.053 -7.747 -23.545 1.00 91.25 91 LYS A CA 1
ATOM 759 C C . LYS A 1 91 ? 6.579 -7.778 -23.459 1.00 91.25 91 LYS A C 1
ATOM 761 O O . LYS A 1 91 ? 7.224 -7.606 -24.483 1.00 91.25 91 LYS A O 1
ATOM 766 N N . ALA A 1 92 ? 7.150 -7.986 -22.274 1.00 86.38 92 ALA A N 1
ATOM 767 C CA . ALA A 1 92 ? 8.599 -8.064 -22.097 1.00 86.38 92 ALA A CA 1
ATOM 768 C C . ALA A 1 92 ? 9.204 -9.344 -22.701 1.00 86.38 92 ALA A C 1
ATOM 770 O O . ALA A 1 92 ? 10.340 -9.319 -23.162 1.00 86.38 92 ALA A O 1
ATOM 771 N N . THR A 1 93 ? 8.457 -10.452 -22.700 1.00 83.06 93 THR A N 1
ATOM 772 C CA . THR A 1 93 ? 8.915 -11.749 -23.229 1.00 83.06 93 THR A CA 1
ATOM 773 C C . THR A 1 93 ? 8.618 -11.939 -24.720 1.00 83.06 93 THR A C 1
ATOM 775 O O . THR A 1 93 ? 9.258 -12.767 -25.354 1.00 83.06 93 THR A O 1
ATOM 778 N N . THR A 1 94 ? 7.697 -11.168 -25.305 1.00 73.00 94 THR A N 1
ATOM 779 C CA . THR A 1 94 ? 7.391 -11.206 -26.756 1.00 73.00 94 THR A CA 1
ATOM 780 C C . THR A 1 94 ? 8.364 -10.339 -27.579 1.00 73.00 94 THR A C 1
ATOM 782 O O . THR A 1 94 ? 8.014 -9.864 -28.657 1.00 73.00 94 THR A O 1
ATOM 785 N N . SER A 1 95 ? 9.565 -10.078 -27.056 1.00 52.75 95 SER A N 1
ATOM 786 C CA . SER A 1 95 ? 10.585 -9.258 -27.716 1.00 52.75 95 SER A CA 1
ATOM 787 C C . SER A 1 95 ? 11.638 -10.089 -28.431 1.00 52.75 95 SER A C 1
ATOM 789 O O . SER A 1 95 ? 11.894 -11.233 -27.999 1.00 52.75 95 SER A O 1
#

=== Feature glossary ===
Annotated list of the representations used here:

Nearest PDB structures. The Foldseek neighbor list gives the closest experimentally determined structures in the PDB, ranked by structural alignment. TM-score near 1 means near-identical fold; near 0.3 means only rough topology match. This is how one finds what a novel AlphaFold prediction most resembles in the solved-structure universe.

Foldseek 3Di. Foldseek's 3Di representation compresses backbone geometry into a per-residue letter drawn from a learned twenty-state alphabet. It captures the tertiary interaction pattern around each residue — which residues are packed against it in space, regardless of where they are in sequence.

Radius of gyration, Cα contacts, bounding box. Radius of gyration (Rg) is the root-mean-square distance of Cα atoms from their centroid — a single number for overall size and compactness. A globular domain of N residues has Rg ≈ 2.2·N^0.38 Å; an extended or disordered chain has a much larger Rg. The Cα contact count is the number of residue pairs whose Cα atoms are within 8 Å and are more than four positions apart in sequence — a standard proxy for tertiary packing density. The bounding box is the smallest axis-aligned box enclosing all Cα atoms.

InterPro / GO / CATH / organism. The annotation block draws on 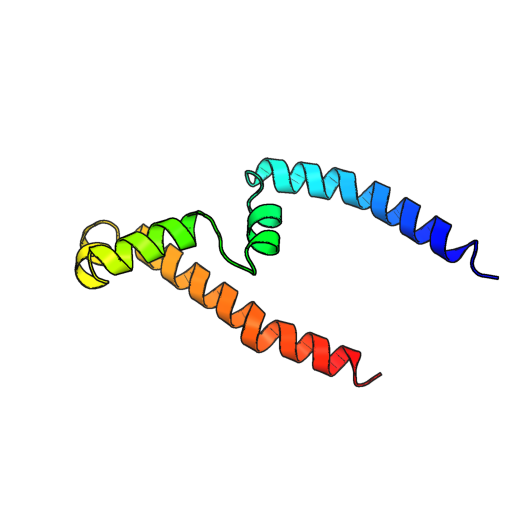four external resources. InterPro: which protein families and domains the sequence belongs to. GO: standardized terms for what the pr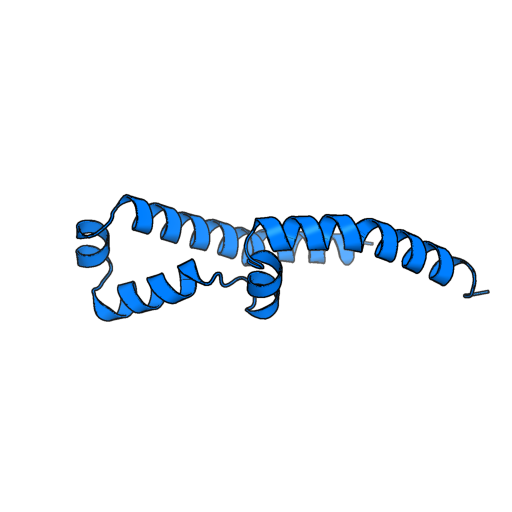otein does, what process it participates in, and where in the cell it acts. CATH: which structural fold it has in the CATH hierarchy. Organism: the species of origin.

mmCIF coordinates. The mmCIF block holds the 3D Cartesian coordinates of each backbone atom (N, Cα, C, O) in ångströms. mmCIF is the PDB's canonical archive format — a tagged-loop text representation of the atomic model.

pLDDT. pLDDT is the predicted lDDT-Cα score: AlphaFold's confidence that the local environment of each residue (all inter-atomic distances within 15 Å) is correctly placed. It is a per-residue number between 0 and 100, with higher meaning more reliable.

Backbone torsions (φ/ψ). φ (phi) and ψ (psi) are the two rotatable backbone dihedrals per residue: φ is the C(i-1)–N–Cα–C torsion, ψ is the N–Cα–C–N(i+1) torsion, both in degrees on (−180°, 180°]. α-helical residues cluster near (−60°, −45°); β-strand residues near (−120°, +130°). A Ramachandran plot is simply a scatter of (φ, ψ) for every residue.

B-factor. For experimental (PDB) structures, the B-factor (temperature factor) quantifies the positional spread of each atom in the crystal — a combination of thermal vibration and static disorder — in units of Å². High B-factors mark flexible loops or poorly resolved regions; low B-factors mark the rigid, well-ordered core.

Secondary structure (3-state, P-SEA). SS3 is a coarse helix/strand/coil call (letters a/b/c) made by the P-SEA algorithm from inter-Cα distances and dihedrals. It is less detailed than DSSP but needs only Cα positions.

Predicted aligned error. Predicted aligned error is AlphaFold's pairwise confidence. Unlike pLDDT (per-residue), PAE is per-residue-pair and captures whether two parts of the structure are correctly placed relative to each other. Units are ångströms of expected positional error.

Solvent-accessible surface area. Solvent-accessible surface area (SASA) is the area in Å² traced out by the centre of a 1.4 Å probe sphere (a water molecule) rolled over the protein's van der Waals surface (Shrake–Rupley / Lee–Richards construction). Buried residues have near-zero SASA; fully exposed residues can exceed 200 Å². The total SASA scales roughly with the number of surface residues.

Secondary structure (8-state, DSSP). The SS8 string is DSSP's per-residue secondary-structure call. α-helix (H) means an i→i+4 H-bond ladder; β-strand (E) means the residue participates in a β-sheet; 3₁₀ (G) and π (I) are tighter and wider helices; T/S are turns/bends; '-' is loop.

Rendered structure images. Structure images are PyMOL renders from six orthogonal camera directions. Cartoon representation draws helices as coils and strands as arrows; sticks shows the backbone as bonds; surface shows the solvent-excluded envelope. Rainbow coloring maps sequence position to hue (blue→red, N→C); chain coloring assigns a distinct color per polypeptide.

Sequence. The amino-acid sequence is the protein's primary structure: the linear order of residues from the N-terminus to the C-terminus, written in one-letter code. Everything else here — the 3D coordinates, the secondary structure, the domain annotations — is ultimately a consequence of this string.

Contact-map, Ramachandran, and PAE plots. Three diagnostic plots accompany the record. The Cα contact map visualizes the tertiary structure as a 2D adjacency matrix (8 Å cutoff, sequence-local contacts suppressed). The Ramachandran plot shows the distribution of backbone (φ, ψ) torsions, with points in the α and β basins reflecting secondary structure content. The PAE plot shows AlphaFold's inter-residue confidence as a color matrix.